Protein AF-A0A975CX08-F1 (afdb_monomer_lite)

Radius of gyration: 19.09 Å; chains: 1; bounding box: 50×14×54 Å

Sequence (86 aa):
MATIQELIASVQEIKGSSENLSVMVSAAGNTLGVQANQIASLTRPSQSGQQASIAVSAAAQSVLKAAAIMKTLCRTCDNYLNNAVK

Secondary structure (DSSP, 8-state):
---HHHHHHHHHHHHHHHHHHHHHHHHHHHHHHHHHHHHHHHHTT-HHHHHHHHHHHHHHHHHHHHHHHHHHHHHHHHHHHHHHT-

Foldseek 3Di:
DDDLVNVLVVLVVLLVVLLVLLVVLLVVLVVLLVVLVVLVVVQVPPPVSPVVSVVSNVVSVVSNVSSVVSVVSNVVSVVVSVVSVD

pLDDT: mean 90.15, std 7.59, range [52.97, 96.19]

Structure (mmCIF, N/CA/C/O backbone):
data_AF-A0A975CX08-F1
#
_entry.id   AF-A0A975CX08-F1
#
loop_
_atom_site.group_PDB
_atom_site.id
_atom_site.type_symbol
_atom_site.label_ato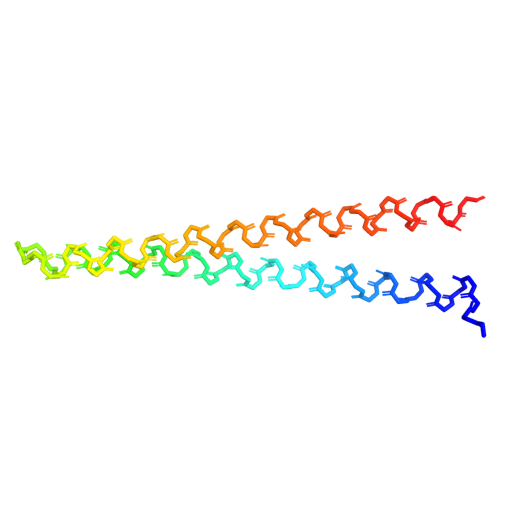m_id
_atom_site.label_alt_id
_atom_site.label_comp_id
_atom_site.label_asym_id
_atom_site.label_entity_id
_atom_site.label_seq_id
_atom_site.pdbx_PDB_ins_code
_atom_site.Cartn_x
_atom_site.Cartn_y
_atom_site.Cartn_z
_atom_site.occupancy
_atom_site.B_iso_or_equiv
_atom_site.auth_seq_id
_atom_site.auth_comp_id
_atom_site.auth_asym_id
_atom_site.auth_atom_id
_atom_site.pdbx_PDB_model_num
ATOM 1 N N . MET A 1 1 ? 30.547 8.227 -14.700 1.00 52.97 1 MET A N 1
ATOM 2 C CA . MET A 1 1 ? 29.354 8.615 -15.481 1.00 52.97 1 MET A CA 1
ATOM 3 C C . MET A 1 1 ? 28.564 7.347 -15.696 1.00 52.97 1 MET A C 1
ATOM 5 O O . MET A 1 1 ? 29.125 6.444 -16.297 1.00 52.97 1 MET A O 1
ATOM 9 N N . ALA A 1 2 ? 27.351 7.247 -15.150 1.00 63.78 2 ALA A N 1
ATOM 10 C CA . ALA A 1 2 ? 26.490 6.113 -15.464 1.00 63.78 2 ALA A CA 1
ATOM 11 C C . ALA A 1 2 ? 26.117 6.186 -16.949 1.00 63.78 2 ALA A C 1
ATOM 13 O O . ALA A 1 2 ? 25.773 7.259 -17.454 1.00 63.78 2 ALA A O 1
ATOM 14 N N . THR A 1 3 ? 26.243 5.073 -17.654 1.00 84.38 3 THR A N 1
ATOM 15 C CA . THR A 1 3 ? 25.802 4.956 -19.042 1.00 84.38 3 THR A CA 1
ATOM 16 C C . THR A 1 3 ? 24.275 5.031 -19.110 1.00 84.38 3 THR A C 1
ATOM 18 O O . THR A 1 3 ? 23.573 4.741 -18.139 1.00 84.38 3 THR A O 1
ATOM 21 N N . ILE A 1 4 ? 23.733 5.396 -20.274 1.00 83.94 4 ILE A N 1
ATOM 22 C CA . ILE A 1 4 ? 22.278 5.406 -20.497 1.00 83.94 4 ILE A CA 1
ATOM 23 C C . ILE A 1 4 ? 21.647 4.029 -20.197 1.00 83.94 4 ILE A C 1
ATOM 25 O O . ILE A 1 4 ? 20.529 3.953 -19.701 1.00 83.94 4 ILE A O 1
ATOM 29 N N . GLN A 1 5 ? 22.391 2.940 -20.426 1.00 83.88 5 GLN A N 1
ATOM 30 C CA . GLN A 1 5 ? 21.965 1.567 -20.141 1.00 83.88 5 GLN A CA 1
ATOM 31 C C . GLN A 1 5 ? 21.910 1.259 -18.643 1.00 83.88 5 GLN A C 1
ATOM 33 O O . GLN A 1 5 ? 20.944 0.647 -18.195 1.00 83.88 5 GLN A O 1
ATOM 38 N N . GLU A 1 6 ? 22.883 1.725 -17.858 1.00 87.06 6 GLU A N 1
ATOM 39 C CA . GLU A 1 6 ? 22.837 1.603 -16.393 1.00 87.06 6 GLU A CA 1
ATOM 40 C C . GLU A 1 6 ? 21.652 2.385 -15.810 1.00 87.06 6 GLU A C 1
ATOM 42 O O . GLU A 1 6 ? 20.955 1.885 -14.931 1.00 87.06 6 GLU A O 1
ATOM 47 N N . LEU A 1 7 ? 21.355 3.571 -16.355 1.00 88.56 7 LEU A N 1
ATOM 48 C CA . LEU A 1 7 ? 20.194 4.360 -15.939 1.00 88.56 7 LEU A CA 1
ATOM 49 C C . LEU A 1 7 ? 18.865 3.664 -16.276 1.00 88.56 7 LEU A C 1
ATOM 51 O O . LEU A 1 7 ? 17.963 3.630 -15.439 1.00 88.56 7 LEU A O 1
ATOM 55 N N . ILE A 1 8 ? 18.744 3.073 -17.469 1.00 90.62 8 ILE A N 1
ATOM 56 C CA . ILE A 1 8 ? 17.568 2.281 -17.864 1.00 90.62 8 ILE A CA 1
ATOM 57 C C . ILE A 1 8 ? 17.364 1.100 -16.906 1.00 90.62 8 ILE A C 1
ATOM 59 O O . ILE A 1 8 ? 16.242 0.896 -16.436 1.00 90.62 8 ILE A O 1
ATOM 63 N N . ALA A 1 9 ? 18.430 0.366 -16.571 1.00 91.19 9 ALA A N 1
ATOM 64 C CA . ALA A 1 9 ? 18.363 -0.756 -15.636 1.00 91.19 9 ALA A CA 1
ATOM 65 C C . ALA A 1 9 ? 17.898 -0.306 -14.239 1.00 91.19 9 ALA A C 1
ATOM 67 O O . ALA A 1 9 ? 16.950 -0.872 -13.692 1.00 91.19 9 ALA A O 1
ATOM 68 N N . SER A 1 10 ? 18.468 0.776 -13.696 1.00 93.00 10 SER A N 1
ATOM 69 C CA . SER A 1 10 ? 18.034 1.325 -12.403 1.00 93.00 10 SER A CA 1
ATOM 70 C C . SER A 1 10 ? 16.568 1.773 -12.412 1.00 93.00 10 SER A C 1
ATOM 72 O O . SER A 1 10 ? 15.842 1.547 -11.446 1.00 93.00 10 SER A O 1
ATOM 74 N N . VAL A 1 11 ? 16.086 2.383 -13.500 1.00 92.56 11 VAL A N 1
ATOM 75 C CA . VAL A 1 11 ? 14.675 2.795 -13.598 1.00 92.56 11 VAL A CA 1
ATOM 76 C C . VAL A 1 11 ? 13.739 1.583 -13.684 1.00 92.56 11 VAL A C 1
ATOM 78 O O . VAL A 1 11 ? 12.653 1.619 -13.102 1.00 92.56 11 VAL A O 1
ATOM 81 N N . GLN A 1 12 ? 14.146 0.495 -14.346 1.00 93.38 12 GLN A N 1
ATOM 82 C CA . GLN A 1 12 ? 13.391 -0.766 -14.359 1.00 93.38 12 GLN A CA 1
ATOM 83 C C . GLN A 1 12 ? 13.299 -1.397 -12.961 1.00 93.38 12 GLN A C 1
ATOM 85 O O . GLN A 1 12 ? 12.221 -1.844 -12.563 1.00 93.38 12 GLN A O 1
ATOM 90 N N . GLU A 1 13 ? 14.384 -1.375 -12.184 1.00 95.31 13 GLU A N 1
ATOM 91 C CA . GLU A 1 13 ? 14.379 -1.841 -10.790 1.00 95.31 13 GLU A CA 1
ATOM 92 C C . GLU A 1 13 ? 13.466 -0.990 -9.898 1.00 95.31 13 GLU A C 1
ATOM 94 O O . GLU A 1 13 ? 12.671 -1.533 -9.121 1.00 95.31 13 GLU A O 1
ATOM 99 N N . ILE A 1 14 ? 13.523 0.341 -10.034 1.00 93.81 14 ILE A N 1
ATOM 100 C CA . ILE A 1 14 ? 12.642 1.263 -9.301 1.00 93.81 14 ILE A CA 1
ATOM 101 C C . ILE A 1 14 ? 11.183 1.003 -9.668 1.00 93.81 14 ILE A C 1
ATOM 103 O O . ILE A 1 14 ? 10.333 0.964 -8.775 1.00 93.81 14 ILE A O 1
ATOM 107 N N . LYS A 1 15 ? 10.881 0.792 -10.955 1.00 93.31 15 LYS A N 1
ATOM 108 C CA . LYS A 1 15 ? 9.535 0.451 -11.423 1.00 93.31 15 LYS A CA 1
ATOM 109 C C . LYS A 1 15 ? 9.021 -0.807 -10.721 1.00 93.31 15 LYS A C 1
ATOM 111 O O . LYS A 1 15 ? 7.982 -0.747 -10.063 1.00 93.31 15 LYS A O 1
ATOM 116 N N . GLY A 1 16 ? 9.763 -1.913 -10.813 1.00 93.56 16 GLY A N 1
ATOM 117 C CA . GLY A 1 16 ? 9.364 -3.189 -10.212 1.00 93.56 16 GLY A CA 1
ATOM 118 C C . GLY A 1 16 ? 9.218 -3.102 -8.691 1.00 93.56 16 GLY A C 1
ATOM 119 O O . GLY A 1 16 ? 8.231 -3.573 -8.125 1.00 93.56 16 GLY A O 1
ATOM 120 N N . SER A 1 17 ? 10.148 -2.416 -8.023 1.00 94.88 17 SER A N 1
ATOM 121 C CA . SER A 1 17 ? 10.088 -2.191 -6.573 1.00 94.88 17 SER A CA 1
ATOM 122 C C . SER A 1 17 ? 8.873 -1.352 -6.173 1.00 94.88 17 SER A C 1
ATOM 124 O O . SER A 1 17 ? 8.195 -1.674 -5.200 1.00 94.88 17 SER A O 1
ATOM 126 N N . SER A 1 18 ? 8.558 -0.304 -6.937 1.00 93.38 18 SER A N 1
ATOM 127 C CA . SER A 1 18 ? 7.405 0.569 -6.683 1.00 93.38 18 SER A CA 1
ATOM 128 C C . SER A 1 18 ? 6.080 -0.162 -6.879 1.00 93.38 18 SER A C 1
ATOM 130 O O . SER A 1 18 ? 5.134 0.062 -6.125 1.00 93.38 18 SER A O 1
ATOM 132 N N . GLU A 1 19 ? 6.000 -1.053 -7.866 1.00 94.12 19 GLU A N 1
ATOM 133 C CA . GLU A 1 19 ? 4.819 -1.879 -8.106 1.00 94.12 19 GLU A CA 1
ATOM 134 C C . GLU A 1 19 ? 4.596 -2.886 -6.972 1.00 94.12 19 GLU A C 1
ATOM 136 O O . GLU A 1 19 ? 3.513 -2.913 -6.380 1.00 94.12 19 GLU A O 1
ATOM 141 N N . ASN A 1 20 ? 5.640 -3.620 -6.579 1.00 94.44 20 ASN A N 1
ATOM 142 C CA . ASN A 1 20 ? 5.582 -4.549 -5.448 1.00 94.44 20 ASN A CA 1
ATOM 14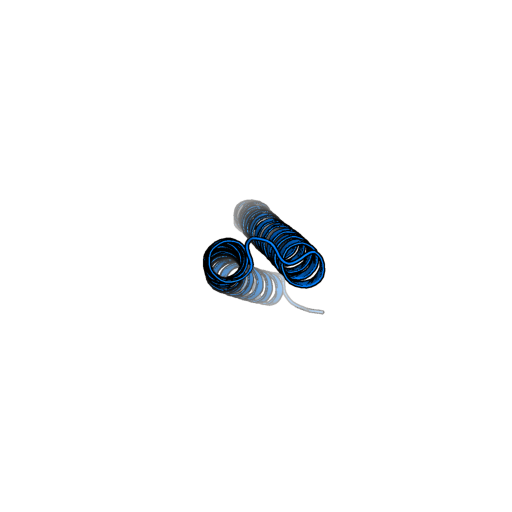3 C C . ASN A 1 20 ? 5.200 -3.837 -4.146 1.00 94.44 20 ASN A C 1
ATOM 145 O O . ASN A 1 20 ? 4.304 -4.281 -3.421 1.00 94.44 20 ASN A O 1
ATOM 149 N N . LEU A 1 21 ? 5.834 -2.695 -3.868 1.00 93.38 21 LEU A N 1
ATOM 150 C CA . LEU A 1 21 ? 5.553 -1.914 -2.671 1.00 93.38 21 LEU A CA 1
ATOM 151 C C . LEU A 1 21 ? 4.121 -1.366 -2.696 1.00 93.38 21 LEU A C 1
ATOM 153 O O . LEU A 1 21 ? 3.432 -1.428 -1.681 1.00 93.38 21 LEU A O 1
ATOM 157 N N . SER A 1 22 ? 3.622 -0.922 -3.854 1.00 96.19 22 SER A N 1
ATOM 158 C CA . SER A 1 22 ? 2.229 -0.492 -4.002 1.00 96.19 22 SER A CA 1
ATOM 159 C C . S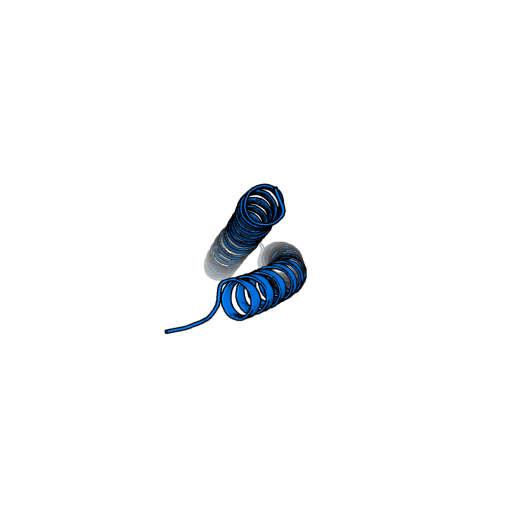ER A 1 22 ? 1.240 -1.605 -3.650 1.00 96.19 22 SER A C 1
ATOM 161 O O . SER A 1 22 ? 0.279 -1.359 -2.919 1.00 96.19 22 SER A O 1
ATOM 163 N N . VAL A 1 23 ? 1.479 -2.833 -4.122 1.00 95.94 23 VAL A N 1
ATOM 164 C CA . VAL A 1 23 ? 0.627 -3.993 -3.817 1.00 95.94 23 VAL A CA 1
ATOM 165 C C . VAL A 1 23 ? 0.645 -4.302 -2.321 1.00 95.94 23 VAL A C 1
ATOM 167 O O . VAL A 1 23 ? -0.418 -4.409 -1.706 1.00 95.94 23 VAL A O 1
ATOM 170 N N . MET A 1 24 ? 1.832 -4.381 -1.714 1.00 95.38 24 MET A N 1
ATOM 171 C CA . MET A 1 24 ? 1.984 -4.659 -0.282 1.00 95.38 24 MET A CA 1
ATOM 172 C C . MET A 1 24 ? 1.313 -3.596 0.590 1.00 95.38 24 MET A C 1
ATOM 174 O O . MET A 1 24 ? 0.562 -3.917 1.510 1.00 95.38 24 MET A O 1
ATOM 178 N N . VAL A 1 25 ? 1.557 -2.323 0.287 1.00 94.44 25 VAL A N 1
ATOM 179 C CA . VAL A 1 25 ? 0.997 -1.191 1.030 1.00 94.44 25 VAL A CA 1
ATOM 180 C C . VAL A 1 25 ? -0.520 -1.141 0.842 1.00 94.44 25 VAL A C 1
ATOM 182 O O . VAL A 1 25 ? -1.250 -0.937 1.808 1.00 94.44 25 VAL A O 1
ATOM 185 N N . SER A 1 26 ? -1.032 -1.420 -0.360 1.00 95.81 26 SER A N 1
ATOM 186 C CA . SER A 1 26 ? -2.477 -1.516 -0.587 1.00 95.81 26 SER A CA 1
ATOM 187 C C . SER A 1 26 ? -3.111 -2.641 0.236 1.00 95.81 26 SER A C 1
ATOM 189 O O . SER A 1 26 ? -4.181 -2.442 0.812 1.00 95.81 26 SER A O 1
ATOM 191 N N . ALA A 1 27 ? -2.464 -3.807 0.316 1.00 95.69 27 ALA A N 1
ATOM 192 C CA . ALA A 1 27 ? -2.931 -4.922 1.134 1.00 95.69 27 ALA A CA 1
ATOM 193 C C . ALA A 1 27 ? -2.923 -4.566 2.631 1.00 95.69 27 ALA A C 1
ATOM 195 O O . ALA A 1 27 ? -3.914 -4.800 3.321 1.00 95.69 27 ALA A O 1
ATOM 196 N N . ALA A 1 28 ? -1.856 -3.927 3.120 1.00 94.06 28 ALA A N 1
ATOM 197 C CA . ALA A 1 28 ? -1.765 -3.456 4.501 1.00 94.06 28 ALA A CA 1
ATOM 198 C C . ALA A 1 28 ? -2.867 -2.439 4.842 1.00 94.06 28 ALA A C 1
ATOM 200 O O . ALA A 1 28 ? -3.515 -2.554 5.881 1.00 94.06 28 ALA A O 1
ATOM 201 N N . GLY A 1 29 ? -3.129 -1.482 3.946 1.00 94.31 29 GLY A N 1
ATOM 202 C CA . GLY A 1 29 ? -4.201 -0.499 4.106 1.00 94.31 29 GLY A CA 1
ATOM 203 C C . GLY A 1 29 ? -5.586 -1.147 4.203 1.00 94.31 29 GLY A C 1
ATOM 204 O O . GLY A 1 29 ? -6.365 -0.801 5.089 1.00 94.31 29 GLY A O 1
ATOM 205 N N . ASN A 1 30 ? -5.871 -2.143 3.360 1.00 94.88 30 ASN A N 1
ATOM 206 C CA . ASN A 1 30 ? -7.125 -2.899 3.424 1.00 94.88 30 ASN A CA 1
ATOM 207 C C . ASN A 1 30 ? -7.262 -3.685 4.739 1.00 94.88 30 ASN A C 1
ATOM 209 O O . ASN A 1 30 ? -8.317 -3.639 5.372 1.00 94.88 30 ASN A O 1
ATOM 213 N N . THR A 1 31 ? -6.195 -4.350 5.189 1.00 95.94 31 THR A N 1
ATOM 214 C CA . THR A 1 31 ? -6.178 -5.082 6.467 1.00 95.94 31 THR A CA 1
ATOM 215 C C . THR A 1 31 ? -6.428 -4.155 7.656 1.00 95.94 31 THR A C 1
ATOM 217 O O . THR A 1 31 ? -7.256 -4.469 8.510 1.00 95.94 31 THR A O 1
ATOM 220 N N . LEU A 1 32 ? -5.778 -2.987 7.695 1.00 93.12 32 LEU A N 1
ATOM 221 C CA . LEU A 1 32 ? -6.019 -1.979 8.733 1.00 93.12 32 LEU A CA 1
ATOM 222 C C . LEU A 1 32 ? -7.470 -1.479 8.713 1.00 93.12 32 LEU A C 1
ATOM 224 O O . LEU A 1 32 ? -8.075 -1.314 9.769 1.00 93.12 32 LEU A O 1
ATOM 228 N N . GLY A 1 33 ? -8.057 -1.291 7.528 1.00 92.81 33 GLY A N 1
ATOM 229 C CA . GLY A 1 33 ? -9.469 -0.925 7.393 1.00 92.81 33 GLY A CA 1
ATOM 230 C C . GLY A 1 33 ? -10.415 -1.972 7.994 1.00 92.81 33 GLY A C 1
ATOM 231 O O . GLY A 1 33 ? -11.350 -1.625 8.716 1.00 92.81 33 GLY A O 1
ATOM 232 N N . VAL A 1 34 ? -10.145 -3.262 7.768 1.00 93.62 34 VAL A N 1
ATOM 233 C CA . VAL A 1 34 ? -10.903 -4.360 8.393 1.00 93.62 34 VAL A CA 1
ATOM 234 C C . VAL A 1 34 ? -10.733 -4.350 9.915 1.00 93.62 34 VAL A C 1
ATOM 236 O O . VAL A 1 34 ? -11.725 -4.467 10.636 1.00 93.62 34 VAL A O 1
ATOM 239 N N . GLN A 1 35 ? -9.510 -4.154 10.415 1.00 92.31 35 GLN A N 1
ATOM 240 C CA . GLN A 1 35 ? -9.242 -4.074 11.855 1.00 92.31 35 GLN A CA 1
ATOM 241 C C . GLN A 1 35 ? -9.964 -2.896 12.515 1.00 92.31 35 GLN A C 1
ATOM 243 O O . GLN A 1 35 ? -10.533 -3.062 13.590 1.00 92.31 35 GLN A O 1
ATOM 248 N N . ALA A 1 36 ? -10.010 -1.728 11.870 1.00 90.62 36 ALA A N 1
ATOM 249 C CA . ALA A 1 36 ? -10.765 -0.589 12.381 1.00 90.62 36 ALA A CA 1
ATOM 250 C C . ALA A 1 36 ? -12.253 -0.930 12.567 1.00 90.62 36 ALA A C 1
ATOM 252 O O . ALA A 1 36 ? -12.816 -0.678 13.630 1.00 90.62 36 ALA A O 1
ATOM 253 N N . ASN A 1 37 ? -12.870 -1.586 11.580 1.00 89.69 37 ASN A N 1
ATOM 254 C CA . ASN A 1 37 ? -14.267 -2.020 11.673 1.00 89.69 37 ASN A CA 1
ATOM 255 C C . ASN A 1 37 ? -14.489 -3.044 12.798 1.00 89.69 37 ASN A C 1
ATOM 257 O O . ASN A 1 37 ? -15.495 -2.979 13.507 1.00 89.69 37 ASN A O 1
ATOM 261 N N . GLN A 1 38 ? -13.544 -3.966 12.999 1.00 90.25 38 GLN A N 1
ATOM 262 C CA . GLN A 1 38 ? -13.595 -4.916 14.113 1.00 90.25 38 GLN A CA 1
ATOM 263 C C . GLN A 1 38 ? -13.505 -4.193 15.459 1.00 90.25 38 GLN A C 1
ATOM 265 O O . GLN A 1 38 ? -14.346 -4.427 16.326 1.00 90.25 38 GLN A O 1
ATOM 270 N N . ILE A 1 39 ? -12.568 -3.253 15.617 1.00 88.19 39 ILE A N 1
ATOM 271 C CA . ILE A 1 39 ? -12.456 -2.423 16.822 1.00 88.19 39 ILE A CA 1
ATOM 272 C C . ILE A 1 39 ? -13.772 -1.678 17.066 1.00 88.19 39 ILE A C 1
ATOM 274 O O . ILE A 1 39 ? -14.303 -1.747 18.171 1.00 88.19 39 ILE A O 1
ATOM 278 N N . ALA A 1 40 ? -14.352 -1.035 16.048 1.00 88.25 40 ALA A N 1
ATOM 279 C CA . ALA A 1 40 ? -15.644 -0.358 16.174 1.00 88.25 40 ALA A CA 1
ATOM 280 C C . ALA A 1 40 ? -16.767 -1.296 16.647 1.00 88.25 40 ALA A C 1
ATOM 282 O O . ALA A 1 40 ? -17.580 -0.902 17.485 1.00 88.25 40 ALA A O 1
ATOM 283 N N . SER A 1 41 ? -16.811 -2.533 16.137 1.00 88.12 41 SER A N 1
ATOM 284 C CA . SER A 1 41 ? -17.821 -3.523 16.532 1.00 88.12 41 SER A CA 1
ATOM 285 C C . SER A 1 41 ? -17.662 -4.002 17.977 1.00 88.12 41 SER A C 1
ATOM 287 O O . SER A 1 41 ? -18.658 -4.145 18.679 1.00 88.12 41 SER A O 1
ATOM 289 N N . LEU A 1 42 ? -16.421 -4.187 18.436 1.00 88.69 42 LEU A N 1
ATOM 290 C CA . LEU A 1 42 ? -16.107 -4.691 19.776 1.00 88.69 42 LEU A CA 1
ATOM 291 C C . LEU A 1 42 ? -16.213 -3.612 20.852 1.00 88.69 42 LEU A C 1
ATOM 293 O O . LEU A 1 42 ? -16.366 -3.919 22.030 1.00 88.69 42 LEU A O 1
ATOM 297 N N . THR A 1 43 ? -16.096 -2.347 20.454 1.00 86.06 43 THR A N 1
ATOM 298 C CA . THR A 1 43 ? -15.975 -1.237 21.395 1.00 86.06 43 THR A CA 1
ATOM 299 C C . THR A 1 43 ? -17.204 -0.354 21.492 1.00 86.06 43 THR A C 1
ATOM 301 O O . THR A 1 43 ? -17.195 0.556 22.305 1.00 86.06 43 THR A O 1
ATOM 304 N N . ARG A 1 44 ? -18.301 -0.599 20.767 1.00 73.31 44 ARG A N 1
ATOM 305 C CA . ARG A 1 44 ? -19.578 0.081 21.069 1.00 73.31 44 ARG A CA 1
ATOM 306 C C . ARG A 1 44 ? -20.054 -0.351 22.471 1.00 73.31 44 ARG A C 1
ATOM 308 O O . ARG A 1 44 ? -20.293 -1.544 22.632 1.00 73.31 44 ARG A O 1
ATOM 315 N N . PRO A 1 45 ? -20.213 0.542 23.481 1.00 69.88 45 PRO A N 1
ATOM 316 C CA . PRO A 1 45 ? -20.358 2.010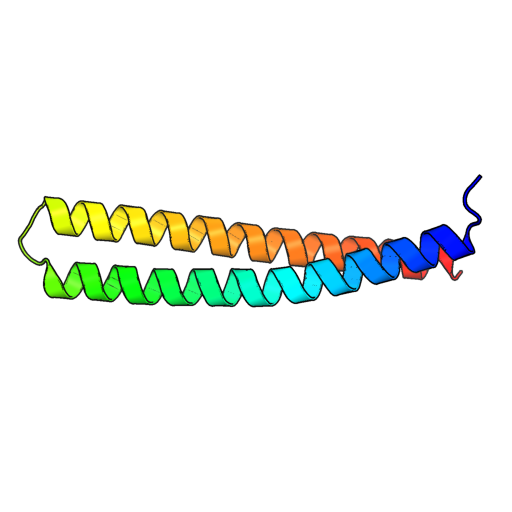 23.442 1.00 69.88 45 PRO A CA 1
ATOM 317 C C . PRO A 1 45 ? -19.172 2.841 24.008 1.00 69.88 45 PRO A C 1
ATOM 319 O O . PRO A 1 45 ? -19.351 4.010 24.341 1.00 69.88 45 PRO A O 1
ATOM 322 N N . SER A 1 46 ? -17.971 2.283 24.162 1.00 87.44 46 SER A N 1
ATOM 323 C CA . SER A 1 46 ? -16.809 2.978 24.727 1.00 87.44 46 SER A CA 1
ATOM 324 C C . SER A 1 46 ? -16.257 4.086 23.814 1.00 87.44 46 SER A C 1
ATOM 326 O O . SER A 1 46 ? -15.967 3.900 22.629 1.00 87.44 46 SER A O 1
ATOM 328 N N . GLN A 1 47 ? -16.071 5.272 24.396 1.00 86.31 47 GLN A N 1
ATOM 329 C CA . GLN A 1 47 ? -15.520 6.443 23.708 1.00 86.31 47 GLN A CA 1
ATOM 330 C C . GLN A 1 47 ? -14.063 6.222 23.269 1.00 86.31 47 GLN A C 1
ATOM 332 O O . GLN A 1 47 ? -13.673 6.619 22.171 1.00 86.31 47 GLN A O 1
ATOM 337 N N . SER A 1 48 ? -13.259 5.560 24.107 1.00 87.25 48 SER A N 1
ATOM 338 C CA . SER A 1 48 ? -11.856 5.250 23.809 1.00 87.25 48 SER A CA 1
ATOM 339 C C . SER A 1 48 ? -11.714 4.280 22.636 1.00 87.25 48 SER A C 1
ATOM 341 O O . SER A 1 48 ? -10.831 4.452 21.798 1.00 87.25 48 SER A O 1
ATOM 343 N N . GLY A 1 49 ? -12.607 3.298 22.517 1.00 87.56 49 GLY A N 1
ATOM 344 C CA . GLY A 1 49 ? -12.581 2.363 21.400 1.00 87.56 49 GLY A CA 1
ATOM 345 C C . GLY A 1 49 ? -13.081 2.958 20.085 1.00 87.56 49 GLY A C 1
ATOM 346 O O . GLY A 1 49 ? -12.509 2.676 19.031 1.00 87.56 49 GLY A O 1
ATOM 347 N N . GLN A 1 50 ? -14.049 3.879 20.136 1.00 87.44 50 GLN A N 1
ATOM 348 C CA . GLN A 1 50 ? -14.407 4.685 18.966 1.00 87.44 50 GLN A CA 1
ATOM 349 C C . GLN A 1 50 ? -13.225 5.531 18.474 1.00 87.44 50 GLN A C 1
ATOM 351 O O . GLN A 1 50 ? -12.945 5.543 17.276 1.00 87.44 50 GLN A O 1
ATOM 356 N N . GLN A 1 51 ? -12.486 6.186 19.378 1.00 90.31 51 GLN A N 1
ATOM 357 C CA . GLN A 1 51 ? -11.279 6.934 19.004 1.00 90.31 51 GLN A CA 1
ATOM 358 C C . GLN A 1 51 ? -10.206 6.025 18.396 1.00 90.31 51 GLN A C 1
ATOM 360 O O . GLN A 1 51 ? -9.627 6.374 17.367 1.00 90.31 51 GLN A O 1
ATOM 365 N N . ALA A 1 52 ? -9.985 4.838 18.971 1.00 89.06 52 ALA A N 1
ATOM 366 C CA . ALA A 1 52 ? -9.050 3.857 18.424 1.00 89.06 52 ALA A CA 1
AT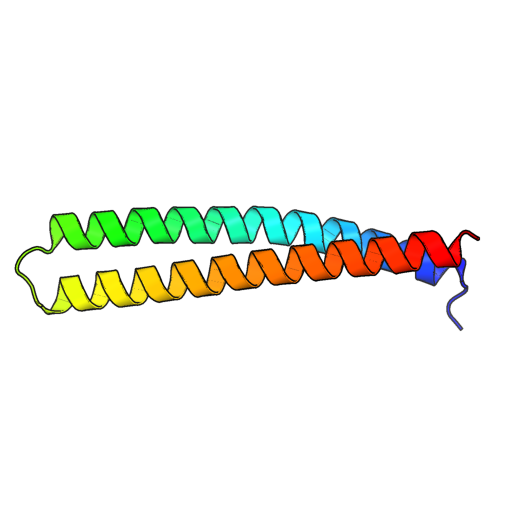OM 367 C C . ALA A 1 52 ? -9.448 3.423 17.002 1.00 89.06 52 ALA A C 1
ATOM 369 O O . ALA A 1 52 ? -8.617 3.441 16.096 1.00 89.06 52 ALA A O 1
ATOM 370 N N . SER A 1 53 ? -10.728 3.117 16.768 1.00 91.50 53 SER A N 1
ATOM 371 C CA . SER A 1 53 ? -11.236 2.783 15.431 1.00 91.50 53 SER A CA 1
ATOM 372 C C . SER A 1 53 ? -11.017 3.913 14.422 1.00 91.50 53 SER A C 1
ATOM 374 O O . SER A 1 53 ? -10.652 3.656 13.272 1.00 91.50 53 SER A O 1
ATOM 376 N N . ILE A 1 54 ? -11.247 5.166 14.823 1.00 92.19 54 ILE A N 1
ATOM 377 C CA . ILE A 1 54 ? -11.040 6.336 13.957 1.00 92.19 54 ILE A CA 1
ATOM 378 C C . ILE A 1 54 ? -9.553 6.488 13.620 1.00 92.19 54 ILE A C 1
ATOM 380 O O . ILE A 1 54 ? -9.210 6.666 12.451 1.00 92.19 54 ILE A O 1
ATOM 384 N N . ALA A 1 55 ? -8.668 6.357 14.611 1.00 93.38 55 ALA A N 1
ATOM 385 C CA . ALA A 1 55 ? -7.224 6.447 14.410 1.00 93.38 55 ALA A CA 1
ATOM 386 C C . ALA A 1 55 ? -6.709 5.362 13.448 1.00 93.38 55 ALA A C 1
ATOM 388 O O . ALA A 1 55 ? -5.974 5.667 12.507 1.00 93.38 55 ALA A O 1
ATOM 389 N N . VAL A 1 56 ? -7.153 4.111 13.620 1.00 93.31 56 VAL A N 1
ATOM 390 C CA . VAL A 1 56 ? -6.781 3.004 12.723 1.00 93.31 56 VAL A CA 1
ATOM 391 C C . VAL A 1 56 ? -7.353 3.218 11.318 1.00 93.31 56 VAL A C 1
ATOM 393 O O . VAL A 1 56 ? -6.648 2.999 10.334 1.00 93.31 56 VAL A O 1
ATOM 396 N N . SER A 1 57 ? -8.581 3.730 11.196 1.00 93.19 57 SER A N 1
ATOM 397 C CA . SER A 1 57 ? -9.169 4.081 9.893 1.00 93.19 57 SER A CA 1
ATOM 398 C C . SER A 1 57 ? -8.370 5.173 9.173 1.00 93.19 57 SER A C 1
ATOM 400 O O . SER A 1 57 ? -8.133 5.081 7.968 1.00 93.19 57 SER A O 1
ATOM 402 N N . ALA A 1 58 ? -7.916 6.199 9.897 1.00 94.12 58 ALA A N 1
ATOM 403 C CA . ALA A 1 58 ? -7.092 7.269 9.338 1.00 94.12 58 ALA A CA 1
ATOM 404 C C . ALA A 1 58 ? -5.707 6.761 8.895 1.00 94.12 58 ALA A C 1
ATOM 406 O O . ALA A 1 58 ? -5.209 7.145 7.828 1.00 94.12 58 ALA A O 1
ATOM 407 N N . ALA A 1 59 ? -5.107 5.851 9.670 1.00 93.62 59 ALA A N 1
ATOM 408 C CA . ALA A 1 59 ? -3.875 5.169 9.289 1.00 93.62 59 ALA A CA 1
ATOM 409 C C . ALA A 1 59 ? -4.075 4.336 8.012 1.00 93.62 59 ALA A C 1
ATOM 411 O O . ALA A 1 59 ? -3.309 4.487 7.061 1.00 93.62 59 ALA A O 1
ATOM 412 N N . ALA A 1 60 ? -5.151 3.544 7.939 1.00 94.50 60 ALA A N 1
ATOM 413 C CA . ALA A 1 60 ? -5.504 2.748 6.764 1.00 94.50 60 ALA A CA 1
ATOM 414 C C . ALA A 1 60 ? -5.608 3.608 5.494 1.00 94.50 60 ALA A C 1
ATOM 416 O O . ALA A 1 60 ? -5.011 3.286 4.467 1.00 94.50 60 ALA A O 1
ATOM 417 N N . GLN A 1 61 ? -6.297 4.751 5.570 1.00 95.31 61 GLN A N 1
ATOM 418 C CA . GLN A 1 61 ? -6.419 5.679 4.442 1.00 95.31 61 GLN A CA 1
ATOM 419 C C . GLN A 1 61 ? -5.077 6.292 4.028 1.00 95.31 61 GLN A C 1
ATOM 421 O O . GLN A 1 61 ? -4.810 6.438 2.835 1.00 95.31 61 GLN A O 1
ATOM 426 N N . SER A 1 62 ? -4.225 6.649 4.990 1.00 95.12 62 SER A N 1
ATOM 427 C CA . SER A 1 62 ? -2.892 7.199 4.710 1.00 95.12 62 SER A CA 1
ATOM 428 C C . SER A 1 62 ? -2.007 6.180 3.990 1.00 95.12 62 SER A C 1
ATOM 430 O O . SER A 1 62 ? -1.349 6.509 3.004 1.00 95.12 62 SER A O 1
ATOM 432 N N . VAL A 1 63 ? -2.067 4.921 4.423 1.00 93.81 63 VAL A N 1
ATOM 433 C CA . VAL A 1 63 ? -1.371 3.798 3.788 1.00 93.81 63 VAL A CA 1
ATOM 434 C C . VAL A 1 63 ? -1.902 3.568 2.365 1.00 93.81 63 VAL A C 1
ATOM 436 O O . VAL A 1 63 ? -1.120 3.503 1.420 1.00 93.81 63 VAL A O 1
ATOM 439 N N . LEU A 1 64 ? -3.222 3.565 2.155 1.00 95.19 64 LEU A N 1
ATOM 440 C CA . LEU A 1 64 ? -3.809 3.445 0.810 1.00 95.19 64 LEU A CA 1
ATOM 441 C C . LEU A 1 64 ? -3.393 4.594 -0.127 1.00 95.19 64 LEU A C 1
ATOM 443 O O . LEU A 1 64 ? -3.112 4.364 -1.305 1.00 95.19 64 LEU A O 1
ATOM 447 N N . LYS A 1 65 ? -3.293 5.828 0.385 1.00 95.19 65 LYS A N 1
ATOM 448 C CA . LYS A 1 65 ? -2.764 6.969 -0.381 1.00 95.19 65 LYS A CA 1
ATOM 449 C C . LYS A 1 65 ? -1.300 6.757 -0.773 1.00 95.19 65 LYS A C 1
ATOM 451 O O . LYS A 1 65 ? -0.944 7.027 -1.918 1.00 95.19 65 LYS A O 1
ATOM 456 N N . ALA A 1 66 ? -0.466 6.234 0.127 1.00 92.75 66 ALA A N 1
ATOM 457 C CA . ALA A 1 66 ? 0.922 5.899 -0.190 1.00 92.75 66 ALA A CA 1
ATOM 458 C C . ALA A 1 66 ? 1.016 4.848 -1.311 1.00 92.75 66 ALA A C 1
ATOM 460 O O . ALA A 1 66 ? 1.781 5.033 -2.258 1.00 92.75 66 ALA A O 1
ATOM 461 N N . ALA A 1 67 ? 0.171 3.810 -1.282 1.00 93.81 67 ALA A N 1
ATOM 462 C CA . ALA A 1 67 ? 0.100 2.827 -2.366 1.00 93.81 67 ALA A CA 1
ATOM 463 C C . ALA A 1 67 ? -0.257 3.471 -3.718 1.00 93.81 67 ALA A C 1
ATOM 465 O O . ALA A 1 67 ? 0.326 3.115 -4.745 1.00 93.81 67 ALA A O 1
ATOM 466 N N . ALA A 1 68 ? -1.180 4.439 -3.732 1.00 93.69 68 ALA A N 1
ATOM 467 C CA . ALA A 1 68 ? -1.546 5.174 -4.942 1.00 93.69 68 ALA A CA 1
ATOM 468 C C . ALA A 1 68 ? -0.387 6.032 -5.483 1.00 93.69 68 ALA A C 1
ATOM 470 O O . ALA A 1 68 ? -0.161 6.063 -6.694 1.00 93.69 68 ALA A O 1
ATOM 471 N N . ILE A 1 69 ? 0.384 6.678 -4.602 1.00 95.19 69 ILE A N 1
ATOM 472 C CA . ILE A 1 69 ? 1.589 7.434 -4.982 1.00 95.19 69 ILE A CA 1
ATOM 473 C C . ILE A 1 69 ? 2.626 6.504 -5.624 1.00 95.19 69 ILE A C 1
ATOM 475 O O . ILE A 1 69 ? 3.190 6.846 -6.661 1.00 95.19 69 ILE A O 1
ATOM 479 N N . MET A 1 70 ? 2.818 5.300 -5.084 1.00 92.81 70 MET A N 1
ATOM 480 C CA . MET A 1 70 ? 3.733 4.309 -5.664 1.00 92.81 70 MET A CA 1
ATOM 481 C C . MET A 1 70 ? 3.297 3.851 -7.063 1.00 92.81 70 MET A C 1
ATOM 483 O O . MET A 1 70 ? 4.139 3.713 -7.950 1.00 92.81 70 MET A O 1
ATOM 487 N N . LYS A 1 71 ? 1.986 3.717 -7.326 1.00 93.50 71 LYS A N 1
ATOM 488 C CA . LYS A 1 71 ? 1.488 3.479 -8.699 1.00 93.50 71 LYS A CA 1
ATOM 489 C C . LYS A 1 71 ? 1.771 4.648 -9.632 1.00 93.50 71 LYS A C 1
ATOM 491 O O . LYS A 1 71 ? 1.981 4.451 -10.826 1.00 93.50 71 LYS A O 1
ATOM 496 N N . THR A 1 72 ? 1.720 5.877 -9.128 1.00 94.69 72 THR A N 1
ATOM 497 C CA . THR A 1 72 ? 2.099 7.058 -9.913 1.00 94.69 72 THR A CA 1
ATOM 498 C C . THR A 1 72 ? 3.586 7.035 -10.244 1.00 94.69 72 THR A C 1
ATOM 500 O O . THR A 1 72 ? 3.931 7.265 -11.396 1.00 94.69 72 THR A O 1
ATOM 503 N N . LEU A 1 73 ? 4.450 6.673 -9.292 1.00 92.81 73 LEU A N 1
ATOM 504 C CA . LEU A 1 73 ? 5.882 6.501 -9.545 1.00 92.81 73 LEU A CA 1
ATOM 505 C C . LEU A 1 73 ? 6.148 5.430 -10.614 1.00 92.81 73 LEU A C 1
ATOM 507 O O . LEU A 1 73 ? 6.873 5.708 -11.562 1.00 92.81 73 LEU A O 1
ATOM 511 N N . CYS A 1 74 ? 5.496 4.266 -10.524 1.00 93.69 74 CYS A N 1
ATOM 512 C CA . CYS A 1 74 ? 5.592 3.213 -11.542 1.00 93.69 74 CYS A CA 1
A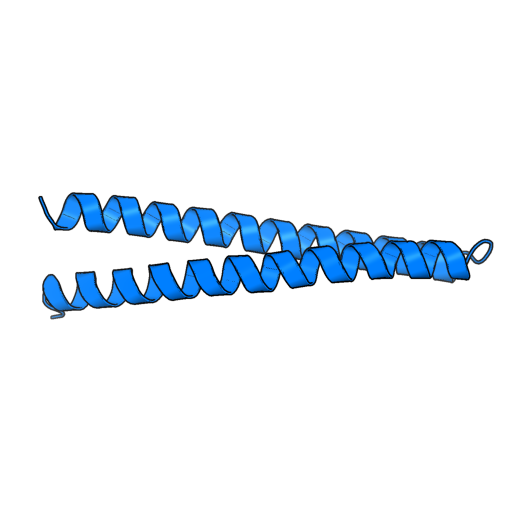TOM 513 C C . CYS A 1 74 ? 5.243 3.740 -12.949 1.00 93.69 74 CYS A C 1
ATOM 515 O O . CYS A 1 74 ? 6.032 3.592 -13.882 1.00 93.69 74 CYS A O 1
ATOM 517 N N . ARG A 1 75 ? 4.129 4.476 -13.084 1.00 93.25 75 ARG A N 1
ATOM 518 C CA . ARG A 1 75 ? 3.733 5.116 -14.354 1.00 93.25 75 ARG A CA 1
ATOM 519 C C . ARG A 1 75 ? 4.745 6.155 -14.845 1.00 93.25 75 ARG A C 1
ATOM 521 O O . ARG A 1 75 ? 4.966 6.278 -16.047 1.00 93.25 75 ARG A O 1
ATOM 528 N N . THR A 1 76 ? 5.367 6.908 -13.942 1.00 94.38 76 THR A N 1
ATOM 529 C CA . THR A 1 76 ? 6.436 7.852 -14.298 1.00 94.38 76 THR A CA 1
ATOM 530 C C . THR A 1 76 ? 7.672 7.120 -14.823 1.00 94.38 76 THR A C 1
ATOM 532 O O . THR A 1 76 ? 8.241 7.549 -15.827 1.00 94.38 76 THR A O 1
ATOM 535 N N . CYS A 1 77 ? 8.054 5.997 -14.207 1.00 92.56 77 CYS A N 1
ATOM 536 C CA . CYS A 1 77 ? 9.131 5.141 -14.705 1.00 92.56 77 CYS A CA 1
ATOM 537 C C . CYS A 1 77 ? 8.802 4.576 -16.095 1.00 92.56 77 CYS A C 1
ATOM 539 O O . CYS A 1 77 ? 9.658 4.622 -16.973 1.00 92.56 77 CYS A O 1
ATOM 541 N N . ASP A 1 78 ? 7.564 4.128 -16.331 1.00 92.75 78 ASP A N 1
ATOM 542 C CA . ASP A 1 78 ? 7.116 3.671 -17.655 1.00 92.75 78 ASP A CA 1
ATOM 543 C C . ASP A 1 78 ? 7.253 4.754 -18.724 1.00 92.75 78 ASP A C 1
ATOM 545 O O . ASP A 1 78 ? 7.803 4.512 -19.798 1.00 92.75 78 ASP A O 1
ATOM 549 N N . ASN A 1 79 ? 6.796 5.971 -18.425 1.00 93.12 79 ASN A N 1
ATOM 550 C CA . ASN A 1 79 ? 6.917 7.096 -19.348 1.00 93.12 79 ASN A CA 1
ATOM 551 C C . ASN A 1 79 ? 8.382 7.414 -19.672 1.00 93.12 79 ASN A C 1
ATOM 553 O O . ASN A 1 79 ? 8.706 7.690 -20.826 1.00 93.12 79 ASN A O 1
ATOM 557 N N . TYR A 1 80 ? 9.269 7.362 -18.675 1.00 91.56 80 TYR A N 1
ATOM 558 C CA . TYR A 1 80 ? 10.697 7.570 -18.894 1.00 91.56 80 TYR A CA 1
ATOM 559 C C . TYR A 1 80 ? 11.300 6.477 -19.783 1.00 91.56 80 TYR A C 1
ATOM 561 O O . TYR A 1 80 ? 11.931 6.793 -20.789 1.00 91.56 80 TYR A O 1
ATOM 569 N N . LEU A 1 81 ? 11.066 5.202 -19.456 1.00 91.88 81 LEU A N 1
ATOM 570 C CA . LEU A 1 81 ? 11.598 4.063 -20.210 1.00 91.88 81 LEU A CA 1
ATOM 571 C C . LEU A 1 81 ? 11.121 4.075 -21.667 1.00 91.88 81 LEU A C 1
ATOM 573 O O . LEU A 1 81 ? 11.924 3.897 -22.577 1.00 91.88 81 LEU A O 1
ATOM 577 N N . ASN A 1 82 ? 9.842 4.374 -21.903 1.00 90.75 82 ASN A N 1
ATOM 578 C CA . ASN A 1 82 ? 9.283 4.475 -23.253 1.00 90.75 82 ASN A CA 1
ATOM 579 C C . ASN A 1 82 ? 9.899 5.608 -24.087 1.00 90.75 82 ASN A C 1
ATOM 581 O O . ASN A 1 82 ? 9.909 5.522 -25.314 1.00 90.75 82 ASN A O 1
ATOM 585 N N . ASN A 1 83 ? 10.381 6.674 -23.444 1.00 88.75 83 ASN A N 1
ATOM 586 C CA . ASN A 1 83 ? 11.060 7.776 -24.122 1.00 88.75 83 ASN A CA 1
ATOM 587 C C . ASN A 1 83 ? 12.558 7.513 -24.310 1.00 88.75 83 ASN A C 1
ATOM 589 O O . ASN A 1 83 ? 13.110 7.946 -25.309 1.00 88.75 83 ASN A O 1
ATOM 593 N N . ALA A 1 84 ? 13.206 6.813 -23.378 1.00 80.75 84 ALA A N 1
ATOM 594 C CA . ALA A 1 84 ? 14.637 6.510 -23.436 1.00 80.75 84 ALA A CA 1
ATOM 595 C C . ALA A 1 84 ? 14.995 5.404 -24.447 1.00 80.75 84 ALA A C 1
ATOM 597 O O . ALA A 1 84 ? 16.153 5.282 -24.833 1.00 80.75 84 ALA A O 1
ATOM 598 N N . VAL A 1 85 ? 14.018 4.580 -24.841 1.00 72.94 85 VAL A N 1
ATOM 599 C CA . VAL A 1 85 ? 14.175 3.499 -25.835 1.00 72.94 85 VAL A CA 1
ATOM 600 C C . VAL A 1 85 ? 13.852 3.971 -27.268 1.00 72.94 85 VAL A C 1
ATOM 602 O O . VAL A 1 85 ? 14.082 3.227 -28.220 1.00 72.94 85 VAL A O 1
ATOM 605 N N . LYS A 1 86 ? 13.329 5.193 -27.434 1.00 62.53 86 LYS A N 1
ATOM 606 C CA . LYS A 1 86 ? 13.139 5.845 -28.741 1.00 62.53 86 LYS A CA 1
ATOM 607 C C . LYS A 1 86 ? 14.398 6.585 -29.171 1.00 62.53 86 LYS A C 1
ATOM 609 O O . LYS A 1 86 ? 14.657 6.573 -30.392 1.00 62.53 86 LYS A O 1
#